Protein AF-A0A412TIZ4-F1 (afdb_monomer_lite)

pLDDT: mean 89.4, std 11.07, range [44.81, 98.25]

Organism: NCBI:txid28118

Foldseek 3Di:
DKKKKKKFADVQVVVCVVPVDHDDPVRCVVPNIDIDMDDDPDPVVVVVVVVVVVPDPPGPDMDMDIDDPPPPPPPDPDDADKDWDKDFDDPPVLVVCVVVVNPVSVVVRVVVVRMDTADWIWRQLVSVVVCCVVPVDDDRSHIGTDGD

Radius of gyration: 26.97 Å; chains: 1; bounding box: 59×33×72 Å

Structure (mmCIF, N/CA/C/O backbone):
data_AF-A0A412TIZ4-F1
#
_entry.id   AF-A0A412TIZ4-F1
#
loop_
_atom_site.group_PDB
_atom_site.id
_atom_site.type_symbol
_atom_site.label_atom_id
_atom_site.label_alt_id
_atom_site.label_comp_id
_atom_site.label_asym_id
_atom_site.label_entity_id
_atom_site.label_seq_id
_atom_site.pdbx_PDB_ins_code
_atom_site.Cartn_x
_atom_site.Cartn_y
_atom_site.Cartn_z
_atom_site.occupancy
_atom_site.B_iso_or_equiv
_atom_site.auth_seq_id
_atom_site.auth_comp_id
_atom_site.auth_asym_id
_atom_site.auth_atom_id
_atom_site.pdbx_PDB_model_num
ATOM 1 N N . MET A 1 1 ? 8.258 -12.343 -12.556 1.00 77.12 1 MET A N 1
ATOM 2 C CA . MET A 1 1 ? 8.936 -12.641 -13.832 1.00 77.12 1 MET A CA 1
ATOM 3 C C . MET A 1 1 ? 9.808 -11.443 -14.158 1.00 77.12 1 MET A C 1
ATOM 5 O O . MET A 1 1 ? 9.331 -10.324 -14.036 1.00 77.12 1 MET A O 1
ATOM 9 N N . ILE A 1 2 ? 11.078 -11.666 -14.474 1.00 83.62 2 ILE A N 1
ATOM 10 C CA . ILE A 1 2 ? 12.048 -10.628 -14.826 1.00 83.62 2 ILE A CA 1
ATOM 11 C C . ILE A 1 2 ? 12.192 -10.667 -16.342 1.00 83.62 2 ILE A C 1
ATOM 13 O O . IL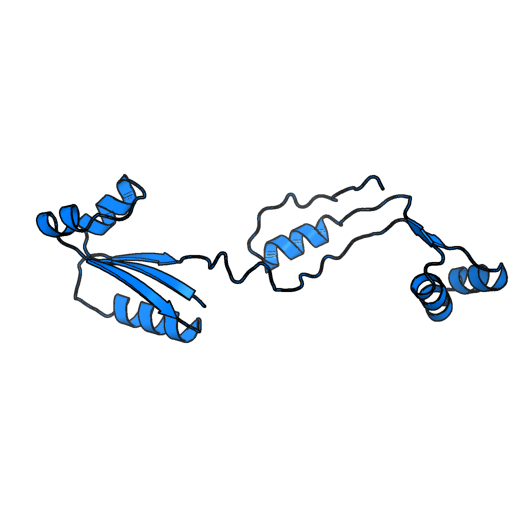E A 1 2 ? 12.679 -11.661 -16.873 1.00 83.62 2 ILE A O 1
ATOM 17 N N . LYS A 1 3 ? 11.772 -9.608 -17.032 1.00 90.12 3 LYS A N 1
ATOM 18 C CA . LYS A 1 3 ? 12.004 -9.461 -18.469 1.00 90.12 3 LYS A CA 1
ATOM 19 C C . LYS A 1 3 ? 13.166 -8.499 -18.679 1.00 90.12 3 LYS A C 1
ATOM 21 O O . LYS A 1 3 ? 13.243 -7.467 -18.016 1.00 90.12 3 LYS A O 1
ATOM 26 N N . ILE A 1 4 ? 14.077 -8.832 -19.581 1.00 92.38 4 ILE A N 1
ATOM 27 C CA . ILE A 1 4 ? 15.193 -7.964 -19.949 1.00 92.38 4 ILE A CA 1
ATOM 28 C C . ILE A 1 4 ? 15.324 -7.864 -21.463 1.00 92.38 4 ILE A C 1
ATOM 30 O O . ILE A 1 4 ? 14.982 -8.801 -22.185 1.00 92.38 4 ILE A O 1
ATOM 34 N N . THR A 1 5 ? 15.898 -6.759 -21.917 1.00 93.94 5 THR A N 1
ATOM 35 C CA . THR A 1 5 ? 16.501 -6.644 -23.244 1.00 93.94 5 THR A CA 1
ATOM 36 C C . THR A 1 5 ? 17.999 -6.473 -23.062 1.00 93.94 5 THR A C 1
ATOM 38 O O . THR A 1 5 ? 18.439 -5.602 -22.317 1.00 93.94 5 THR A O 1
ATOM 41 N N . THR A 1 6 ? 18.787 -7.326 -23.708 1.00 92.69 6 THR A N 1
ATOM 42 C CA . THR A 1 6 ? 20.243 -7.193 -23.767 1.00 92.69 6 THR A CA 1
ATOM 43 C C . THR A 1 6 ? 20.647 -6.681 -25.140 1.00 92.69 6 THR A C 1
ATOM 45 O O . THR A 1 6 ? 20.217 -7.224 -26.154 1.00 92.69 6 THR A O 1
ATOM 48 N N . ILE A 1 7 ? 21.482 -5.652 -25.159 1.00 95.00 7 ILE A N 1
ATOM 49 C CA . ILE A 1 7 ? 22.107 -5.088 -26.351 1.00 95.00 7 ILE A CA 1
ATOM 50 C C . ILE A 1 7 ? 23.574 -5.500 -26.313 1.00 95.00 7 ILE A C 1
ATOM 52 O O . ILE A 1 7 ? 24.240 -5.286 -25.305 1.00 95.00 7 ILE A O 1
ATOM 56 N N . PHE A 1 8 ? 24.073 -6.093 -27.388 1.00 93.38 8 PHE A N 1
ATOM 57 C CA . PHE A 1 8 ? 25.459 -6.519 -27.537 1.00 93.38 8 PHE A CA 1
ATOM 58 C C . PHE A 1 8 ? 26.134 -5.763 -28.680 1.00 93.38 8 PHE A C 1
ATOM 60 O O . PHE A 1 8 ? 25.567 -5.662 -29.769 1.00 93.38 8 PHE A O 1
ATOM 67 N N . GLY A 1 9 ? 27.372 -5.322 -28.450 1.00 92.50 9 GLY A N 1
ATOM 68 C CA . GLY A 1 9 ? 28.213 -4.621 -29.419 1.00 92.50 9 GLY A CA 1
ATOM 69 C C . GLY A 1 9 ? 28.340 -3.128 -29.118 1.00 92.50 9 GLY A C 1
ATOM 70 O O . GLY A 1 9 ? 27.342 -2.446 -28.919 1.00 92.50 9 GLY A O 1
ATOM 71 N N . GLU A 1 10 ? 29.576 -2.624 -29.131 1.00 92.44 10 GLU A N 1
ATOM 72 C CA . GLU A 1 10 ? 29.930 -1.234 -28.789 1.00 92.44 10 GLU A CA 1
ATOM 73 C C . GLU A 1 10 ? 29.118 -0.189 -29.565 1.00 92.44 10 GLU A C 1
ATOM 75 O O . GLU A 1 10 ? 28.546 0.721 -28.968 1.00 92.44 10 GLU A O 1
ATOM 80 N N . ASP A 1 11 ? 29.008 -0.335 -30.889 1.00 93.88 11 ASP A N 1
ATOM 81 C CA . ASP A 1 11 ? 28.261 0.625 -31.703 1.00 93.88 11 ASP A CA 1
ATOM 82 C C . ASP A 1 11 ? 26.754 0.584 -31.388 1.00 93.88 11 ASP A C 1
ATOM 84 O O . ASP A 1 11 ? 26.122 1.635 -31.306 1.00 93.88 11 ASP A O 1
ATOM 88 N N . ALA A 1 12 ? 26.184 -0.604 -31.157 1.00 93.25 12 ALA A N 1
ATOM 89 C CA . ALA A 1 12 ? 24.767 -0.769 -30.822 1.00 93.25 12 ALA A CA 1
ATOM 90 C C . ALA A 1 12 ? 24.429 -0.229 -29.423 1.00 93.25 12 ALA A C 1
ATOM 92 O O . ALA A 1 12 ? 23.363 0.354 -29.225 1.00 93.25 12 ALA A O 1
ATOM 93 N N . VAL A 1 13 ? 25.339 -0.398 -28.458 1.00 93.19 13 VAL A N 1
ATOM 94 C CA . VAL A 1 13 ? 25.214 0.196 -27.120 1.00 93.19 13 VAL A CA 1
ATOM 95 C C . VAL A 1 13 ? 25.246 1.719 -27.219 1.00 93.19 13 VAL A C 1
ATOM 97 O O . VAL A 1 13 ? 24.349 2.371 -26.691 1.00 93.19 13 VAL A O 1
ATOM 100 N N . ARG A 1 14 ? 26.205 2.289 -27.962 1.00 92.94 14 ARG A N 1
ATOM 101 C CA . ARG A 1 14 ? 26.292 3.743 -28.154 1.00 92.94 14 ARG A CA 1
ATOM 102 C C . ARG A 1 14 ? 25.042 4.316 -28.822 1.00 92.94 14 ARG A C 1
ATOM 104 O O . ARG A 1 14 ? 24.540 5.338 -28.373 1.00 92.94 14 ARG A O 1
ATOM 111 N N . GLU A 1 15 ? 24.520 3.658 -29.856 1.00 94.12 15 GLU A N 1
ATOM 112 C CA . GLU A 1 15 ? 23.289 4.087 -30.537 1.00 94.12 15 GLU A CA 1
ATOM 113 C C . GLU A 1 15 ? 22.097 4.154 -29.569 1.00 94.12 15 GLU A C 1
ATOM 115 O O . GLU A 1 15 ? 21.327 5.119 -29.595 1.00 94.12 15 GLU A O 1
ATOM 120 N N . TYR A 1 16 ? 21.972 3.160 -28.681 1.00 92.88 16 TYR A N 1
ATOM 121 C CA . TYR A 1 16 ? 20.957 3.165 -27.631 1.00 92.88 16 TYR A CA 1
ATOM 122 C C . TYR A 1 16 ? 21.177 4.297 -26.622 1.00 92.88 16 TYR A C 1
ATOM 124 O O . TYR A 1 16 ? 20.228 4.993 -26.276 1.00 92.88 16 TYR A O 1
ATOM 132 N N . GLU A 1 17 ? 22.407 4.520 -26.162 1.00 90.44 17 GLU A N 1
ATOM 133 C CA . GLU A 1 17 ? 22.715 5.581 -25.196 1.00 90.44 17 GLU A CA 1
ATOM 134 C C . GLU A 1 17 ? 22.499 6.993 -25.766 1.00 90.44 17 GLU A C 1
ATOM 136 O O . GLU A 1 17 ? 22.080 7.895 -25.040 1.00 90.44 17 GLU A O 1
ATOM 141 N N . GLU A 1 18 ? 22.756 7.193 -27.062 1.00 92.31 18 GLU A N 1
ATOM 142 C CA . GLU A 1 18 ? 22.598 8.489 -27.732 1.00 92.31 18 GLU A CA 1
ATOM 143 C C . GLU A 1 18 ? 21.130 8.831 -28.020 1.00 92.31 18 GLU A C 1
ATOM 145 O O . GLU A 1 18 ? 20.733 9.992 -27.880 1.00 92.31 18 GLU A O 1
ATOM 150 N N . ASN A 1 19 ? 20.318 7.841 -28.405 1.00 90.31 19 ASN A N 1
ATOM 151 C CA . ASN A 1 19 ? 18.938 8.068 -28.849 1.00 90.31 19 ASN A CA 1
ATOM 152 C C . ASN A 1 19 ? 17.881 7.644 -27.824 1.00 90.31 19 ASN A C 1
ATOM 154 O O . ASN A 1 19 ? 16.716 8.016 -27.956 1.00 90.31 19 ASN A O 1
ATOM 158 N N . ASN A 1 20 ? 18.273 6.880 -26.801 1.00 89.00 20 ASN A N 1
ATOM 159 C CA . ASN A 1 20 ? 17.383 6.246 -25.830 1.00 89.00 20 ASN A CA 1
ATOM 160 C C . ASN A 1 20 ? 16.279 5.395 -26.501 1.00 89.00 20 ASN A C 1
ATOM 162 O O . ASN A 1 20 ? 15.166 5.261 -25.987 1.00 89.00 20 ASN A O 1
ATOM 166 N N . GLU A 1 21 ? 16.599 4.825 -27.665 1.00 91.50 21 GLU A N 1
ATOM 167 C CA . GLU A 1 21 ? 15.752 3.952 -28.479 1.00 91.50 21 GLU A CA 1
ATOM 168 C C . GLU A 1 21 ? 16.561 2.719 -28.901 1.00 91.50 21 GLU A C 1
ATOM 170 O O . GLU A 1 21 ? 17.771 2.797 -29.112 1.00 91.50 21 GLU A O 1
ATOM 175 N N . LEU A 1 22 ? 15.908 1.555 -29.000 1.00 93.62 22 LEU A N 1
ATOM 176 C CA . LEU A 1 22 ? 16.589 0.327 -29.419 1.00 93.62 22 LEU A CA 1
ATOM 177 C C . LEU A 1 22 ? 17.053 0.438 -30.883 1.00 93.62 22 LEU A C 1
ATOM 179 O O . LEU A 1 22 ? 16.235 0.801 -31.736 1.00 93.62 22 LEU A O 1
ATOM 183 N N . PRO A 1 23 ? 18.304 0.051 -31.204 1.00 92.94 23 PRO A N 1
ATOM 184 C CA . PRO A 1 23 ? 18.767 -0.019 -32.583 1.00 92.94 23 PRO A CA 1
ATOM 185 C C . PRO A 1 23 ? 17.867 -0.933 -33.416 1.00 92.94 23 PRO A C 1
ATOM 187 O O . PRO A 1 23 ? 17.546 -2.055 -33.012 1.00 92.94 23 PRO A O 1
ATOM 190 N N . SER A 1 24 ? 17.450 -0.458 -34.588 1.00 92.94 24 SER A N 1
ATOM 191 C CA . SER A 1 24 ? 16.605 -1.240 -35.491 1.00 92.94 24 SER A CA 1
ATOM 192 C C . SER A 1 24 ? 17.393 -2.372 -36.156 1.00 92.94 24 SER A C 1
ATOM 194 O O . SER A 1 24 ? 18.612 -2.293 -36.304 1.00 92.94 24 SER A O 1
ATOM 196 N N . GLU A 1 25 ? 16.704 -3.414 -36.631 1.00 92.75 25 GLU A N 1
ATOM 197 C CA . GLU A 1 25 ? 17.356 -4.506 -37.374 1.00 92.75 25 GLU A CA 1
ATOM 198 C C . GLU A 1 25 ? 18.107 -4.008 -38.621 1.00 92.75 25 GLU A C 1
ATOM 200 O O . GLU A 1 25 ? 19.180 -4.519 -38.936 1.00 92.75 25 GLU A O 1
ATOM 205 N N . GLU A 1 26 ? 17.569 -2.997 -39.316 1.00 93.19 26 GLU A N 1
ATOM 206 C CA . GLU A 1 26 ? 18.219 -2.379 -40.480 1.00 93.19 26 GLU A CA 1
ATOM 207 C C . GLU A 1 26 ? 19.526 -1.687 -40.077 1.00 93.19 26 GLU A C 1
ATOM 209 O O . GLU A 1 26 ? 20.552 -1.878 -40.725 1.00 93.19 26 GLU A O 1
ATOM 214 N N . TRP A 1 27 ? 19.519 -0.957 -38.959 1.00 94.50 27 TRP A N 1
ATOM 215 C CA . TRP A 1 27 ? 20.719 -0.316 -38.432 1.00 94.50 27 TRP A CA 1
ATOM 216 C C . TRP A 1 27 ? 21.766 -1.351 -37.994 1.00 94.50 27 TRP A C 1
ATOM 218 O O . TRP A 1 27 ? 22.944 -1.219 -38.330 1.00 94.50 27 TRP A O 1
ATOM 228 N N . LEU A 1 28 ? 21.343 -2.410 -37.294 1.00 94.00 28 LEU A N 1
ATOM 229 C CA . LEU A 1 28 ? 22.225 -3.483 -36.815 1.00 94.00 28 LEU A CA 1
ATOM 230 C C . LEU A 1 28 ? 22.861 -4.271 -37.968 1.00 94.00 28 LEU A C 1
ATOM 232 O O . LEU A 1 28 ? 23.999 -4.722 -37.844 1.00 94.00 28 LEU A O 1
ATOM 236 N N . ALA A 1 29 ? 22.165 -4.426 -39.097 1.00 91.94 29 ALA A N 1
ATOM 237 C CA . ALA A 1 29 ? 22.706 -5.100 -40.277 1.00 91.94 29 ALA A CA 1
ATOM 238 C C . ALA A 1 29 ? 23.911 -4.357 -40.881 1.00 91.94 29 ALA A C 1
ATOM 240 O O . ALA A 1 29 ? 24.840 -5.003 -41.373 1.00 91.94 29 ALA A O 1
ATOM 241 N N . ASP A 1 30 ? 23.905 -3.024 -40.807 1.00 93.88 30 ASP A N 1
ATOM 242 C CA . ASP A 1 30 ? 24.947 -2.167 -41.375 1.00 93.88 30 ASP A CA 1
ATOM 243 C C . ASP A 1 30 ? 26.075 -1.837 -40.380 1.00 93.88 30 ASP A C 1
ATOM 245 O O . ASP A 1 30 ? 27.228 -1.689 -40.793 1.00 93.88 30 ASP A O 1
ATOM 249 N N . ASN A 1 31 ? 25.766 -1.745 -39.081 1.00 91.19 31 ASN A N 1
ATOM 250 C CA . ASN A 1 31 ? 26.698 -1.279 -38.042 1.00 91.19 31 ASN A CA 1
ATOM 251 C C . ASN A 1 31 ? 27.147 -2.385 -37.070 1.00 91.19 31 ASN A C 1
ATOM 253 O O . ASN A 1 31 ? 28.118 -2.213 -36.338 1.00 91.19 31 ASN A O 1
ATOM 257 N N . GLY A 1 32 ? 26.495 -3.549 -37.102 1.00 89.31 32 GLY A N 1
ATOM 258 C CA . GLY A 1 32 ? 26.784 -4.670 -36.215 1.00 89.31 32 GLY A CA 1
ATOM 259 C C . GLY A 1 32 ? 26.125 -4.554 -34.837 1.00 89.31 32 GLY A C 1
ATOM 260 O O . GLY A 1 32 ? 25.616 -3.512 -34.434 1.00 89.31 32 GLY A O 1
ATOM 261 N N . GLY A 1 33 ? 26.140 -5.675 -34.113 1.00 91.31 33 GLY A N 1
ATOM 262 C CA . GLY A 1 33 ? 25.514 -5.829 -32.800 1.00 91.31 33 GLY A CA 1
ATOM 263 C C . GLY A 1 33 ? 24.269 -6.717 -32.825 1.00 91.31 33 GLY A C 1
ATOM 264 O O . GLY A 1 33 ? 23.826 -7.175 -33.879 1.00 91.31 33 GLY A O 1
ATOM 265 N N . VAL A 1 34 ? 23.732 -7.008 -31.641 1.00 93.06 34 VAL A N 1
ATOM 266 C CA . VAL A 1 34 ? 22.543 -7.854 -31.451 1.00 93.06 34 VAL A CA 1
ATOM 267 C C . VAL A 1 34 ? 21.694 -7.291 -30.320 1.00 93.06 34 VAL A C 1
ATOM 269 O O . VAL A 1 34 ? 22.217 -6.977 -29.256 1.00 93.06 34 VAL A O 1
ATOM 272 N N . VAL A 1 35 ? 20.381 -7.228 -30.526 1.00 93.44 35 VAL A N 1
ATOM 273 C CA . VAL A 1 35 ? 19.399 -6.967 -29.469 1.00 93.44 35 VAL A CA 1
ATOM 274 C C . VAL A 1 35 ? 18.631 -8.263 -29.219 1.00 93.44 35 VAL A C 1
ATOM 276 O O . VAL A 1 35 ? 18.100 -8.851 -30.158 1.00 93.44 35 VAL A O 1
ATOM 279 N N . ASP A 1 36 ? 18.601 -8.726 -27.971 1.00 92.88 36 ASP A N 1
ATOM 280 C CA . ASP A 1 36 ? 17.930 -9.966 -27.570 1.00 92.88 36 ASP A CA 1
ATOM 281 C C . ASP A 1 36 ? 17.026 -9.739 -26.355 1.00 92.88 36 ASP A C 1
ATOM 283 O O . ASP A 1 36 ? 17.393 -9.037 -25.411 1.00 92.88 36 ASP A O 1
ATOM 287 N N . GLU A 1 37 ? 15.847 -10.356 -26.355 1.00 93.12 37 GLU A N 1
ATOM 288 C CA . GLU A 1 37 ? 14.913 -10.321 -25.229 1.00 93.12 37 GLU A CA 1
ATOM 289 C C . GLU A 1 37 ? 14.957 -11.645 -24.464 1.00 93.12 37 GLU A C 1
ATOM 291 O O . GLU A 1 37 ? 14.919 -12.729 -25.052 1.00 93.12 37 GLU A O 1
ATOM 296 N N . LYS A 1 38 ? 15.009 -11.570 -23.132 1.00 91.06 38 LYS A N 1
ATOM 297 C CA . LYS A 1 38 ? 14.993 -12.751 -22.262 1.00 91.06 38 LYS A CA 1
ATOM 298 C C . LYS A 1 38 ? 14.050 -12.576 -21.088 1.00 91.06 38 LYS A C 1
ATOM 300 O O . LYS A 1 38 ? 13.875 -11.477 -20.565 1.00 91.06 38 LYS A O 1
ATOM 305 N N . GLU A 1 39 ? 13.495 -13.695 -20.646 1.00 90.88 39 GLU A N 1
ATOM 306 C CA . GLU A 1 39 ? 12.620 -13.780 -19.483 1.00 90.88 39 GLU A CA 1
ATOM 307 C C . GLU A 1 39 ? 13.187 -14.787 -18.484 1.00 90.88 39 GLU A C 1
ATOM 309 O O . GLU A 1 39 ? 13.634 -15.872 -18.859 1.00 90.88 39 GLU A O 1
ATOM 314 N N . PHE A 1 40 ? 13.159 -14.416 -17.208 1.00 86.94 40 PHE A N 1
ATOM 315 C CA . PHE A 1 40 ? 13.593 -15.244 -16.089 1.00 86.94 40 PHE A CA 1
ATOM 316 C C . PHE A 1 40 ? 12.477 -15.331 -15.053 1.00 86.94 40 PHE A C 1
ATOM 318 O O . PHE A 1 40 ? 11.784 -14.346 -14.764 1.00 86.94 40 PHE A O 1
ATOM 325 N N . GLU A 1 41 ? 12.296 -16.503 -14.455 1.00 84.00 41 GLU A N 1
ATOM 326 C CA . GLU A 1 41 ? 11.305 -16.679 -13.397 1.00 84.00 41 GLU A CA 1
ATOM 327 C C . GLU A 1 41 ? 11.842 -16.157 -12.062 1.00 84.00 41 GLU A C 1
ATOM 329 O O . GLU A 1 41 ? 11.080 -15.598 -11.267 1.00 84.00 41 GLU A O 1
ATOM 334 N N . THR A 1 42 ? 13.155 -16.285 -11.835 1.00 84.88 42 THR A N 1
ATOM 335 C CA . THR A 1 42 ? 13.803 -15.952 -10.558 1.00 84.88 42 THR A CA 1
ATOM 336 C C . THR A 1 42 ? 15.007 -15.017 -10.698 1.00 84.88 42 THR A C 1
ATOM 338 O O . THR A 1 42 ? 15.713 -15.016 -11.706 1.00 84.88 42 THR A O 1
ATOM 341 N N . GLU A 1 43 ? 15.309 -14.273 -9.627 1.00 84.62 43 GLU A N 1
ATOM 342 C CA . GLU A 1 43 ? 16.545 -13.477 -9.506 1.00 84.62 43 GLU A CA 1
ATOM 343 C C . GLU A 1 43 ? 17.807 -14.339 -9.643 1.00 84.62 43 GLU A C 1
ATOM 345 O O . GLU A 1 43 ? 18.825 -13.888 -10.159 1.00 84.62 43 GLU A O 1
ATOM 350 N N . ALA A 1 44 ? 17.762 -15.598 -9.196 1.00 88.12 44 ALA A N 1
ATOM 351 C CA . ALA A 1 44 ? 18.899 -16.507 -9.299 1.00 88.12 44 ALA A CA 1
ATOM 352 C C . ALA A 1 44 ? 19.236 -16.84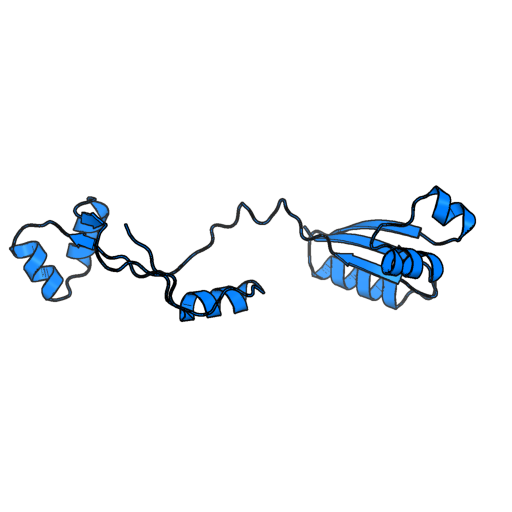0 -10.763 1.00 88.12 44 ALA A C 1
ATOM 354 O O . ALA A 1 44 ? 20.410 -16.859 -11.128 1.00 88.12 44 ALA A O 1
ATOM 355 N N . GLU A 1 45 ? 18.221 -17.064 -11.601 1.00 90.44 45 GLU A N 1
ATOM 356 C CA . GLU A 1 45 ? 18.402 -17.310 -13.037 1.00 90.44 45 GLU A CA 1
ATOM 357 C C . GLU A 1 45 ? 18.913 -16.068 -13.764 1.00 90.44 45 GLU A C 1
ATOM 359 O O . GLU A 1 45 ? 19.847 -16.165 -14.560 1.00 90.44 45 GLU A O 1
ATOM 364 N N . TYR A 1 46 ? 18.354 -14.900 -13.438 1.00 89.44 46 TYR A N 1
ATOM 365 C CA . TYR A 1 46 ? 18.837 -13.624 -13.956 1.00 89.44 46 TYR A CA 1
ATOM 366 C C . TYR A 1 46 ? 20.315 -13.405 -13.598 1.00 89.44 46 TYR A C 1
ATOM 368 O O . TYR A 1 46 ? 21.139 -13.188 -14.482 1.00 89.44 46 TYR A O 1
ATOM 376 N N . ASN A 1 47 ? 20.695 -13.561 -12.328 1.00 89.94 47 ASN A N 1
ATOM 377 C CA . ASN A 1 47 ? 22.082 -13.387 -11.890 1.00 89.94 47 ASN A CA 1
ATOM 378 C C . ASN A 1 47 ? 23.044 -14.391 -12.545 1.00 89.94 47 ASN A C 1
ATOM 380 O O . ASN A 1 47 ? 24.173 -14.031 -12.878 1.00 89.94 47 ASN A O 1
ATOM 384 N N . ALA A 1 48 ? 22.605 -15.634 -12.770 1.00 92.94 48 ALA A N 1
ATOM 385 C CA . ALA A 1 48 ? 23.395 -16.625 -13.497 1.00 92.94 48 ALA A CA 1
ATOM 386 C C . ALA A 1 48 ? 23.615 -16.219 -14.963 1.00 92.94 48 ALA A C 1
ATOM 388 O O . ALA A 1 48 ? 24.716 -16.393 -15.488 1.00 92.94 48 ALA A O 1
ATOM 389 N N . TYR A 1 49 ? 22.600 -15.637 -15.609 1.00 90.88 49 TYR A N 1
ATOM 390 C CA . TYR A 1 49 ? 22.739 -15.071 -16.947 1.00 90.88 49 TYR A CA 1
ATOM 391 C C . TYR A 1 49 ? 23.724 -13.897 -16.971 1.00 90.88 49 TYR A C 1
ATOM 393 O O . TYR A 1 49 ? 24.631 -13.900 -17.798 1.00 90.88 49 TYR A O 1
ATOM 401 N N . ILE A 1 50 ? 23.616 -12.947 -16.034 1.00 89.94 50 ILE A N 1
ATOM 402 C CA . ILE A 1 50 ? 24.545 -11.810 -15.921 1.00 89.94 50 ILE A CA 1
ATOM 403 C C . ILE A 1 50 ? 25.987 -12.278 -15.726 1.00 89.94 50 ILE A C 1
ATOM 405 O O . ILE A 1 50 ? 26.893 -11.761 -16.375 1.00 89.94 50 ILE A O 1
ATOM 409 N N . ALA A 1 51 ? 26.217 -13.268 -14.862 1.00 90.38 51 ALA A N 1
ATOM 410 C CA . ALA A 1 51 ? 27.544 -13.848 -14.678 1.00 90.38 51 ALA A CA 1
ATOM 411 C C . ALA A 1 51 ? 28.071 -14.464 -15.984 1.00 90.38 51 ALA A C 1
ATOM 413 O O . ALA A 1 51 ? 29.201 -14.200 -16.376 1.00 90.38 51 ALA A O 1
ATOM 414 N N . GLY A 1 52 ? 27.226 -15.211 -16.703 1.00 89.62 52 GLY A N 1
ATOM 415 C CA . GLY A 1 52 ? 27.591 -15.793 -17.994 1.00 89.62 52 GLY A CA 1
ATOM 416 C C . GLY A 1 52 ? 27.892 -14.756 -19.080 1.00 89.62 52 GLY A C 1
ATOM 417 O O . GLY A 1 52 ? 28.803 -14.968 -19.871 1.00 89.62 52 GLY A O 1
ATOM 418 N N . VAL A 1 53 ? 27.158 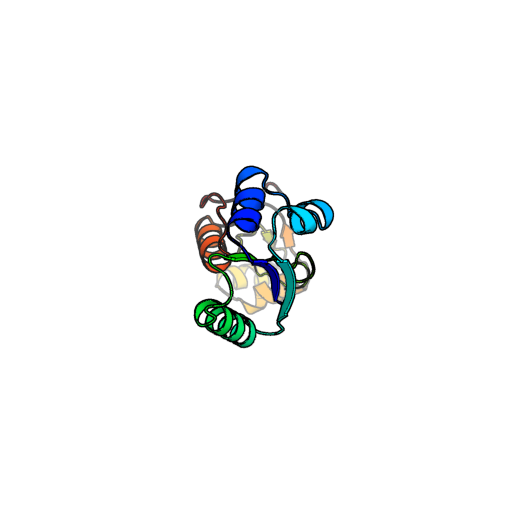-13.640 -19.113 1.00 88.75 53 VAL A N 1
ATOM 419 C CA . VAL A 1 53 ? 27.415 -12.527 -20.041 1.00 88.75 53 VAL A CA 1
ATOM 420 C C . VAL A 1 53 ? 28.729 -11.824 -19.708 1.00 88.75 53 VAL A C 1
ATOM 422 O O . VAL A 1 53 ? 29.512 -11.561 -20.612 1.00 88.75 53 VAL A O 1
ATOM 425 N N . ASN A 1 54 ? 29.001 -11.572 -18.425 1.00 86.06 54 ASN A N 1
ATOM 426 C CA . ASN A 1 54 ? 30.253 -10.953 -17.984 1.00 86.06 54 ASN A CA 1
ATOM 427 C C . ASN A 1 54 ? 31.487 -11.821 -18.259 1.00 86.06 54 ASN A C 1
ATOM 429 O O . ASN A 1 54 ? 32.548 -11.286 -18.563 1.00 86.06 54 ASN A O 1
ATOM 433 N N . ASP A 1 55 ? 31.347 -13.142 -18.150 1.00 86.56 55 ASP A N 1
ATOM 434 C CA . ASP A 1 55 ? 32.432 -14.092 -18.412 1.00 86.56 55 ASP A CA 1
ATOM 435 C C . ASP A 1 55 ? 32.629 -14.373 -19.917 1.00 86.56 55 ASP A C 1
ATOM 437 O O . ASP A 1 55 ? 33.599 -15.028 -20.306 1.00 86.56 55 ASP A O 1
ATOM 441 N N . ALA A 1 56 ? 31.708 -13.931 -20.780 1.00 82.19 56 ALA A N 1
ATOM 442 C CA . ALA A 1 56 ? 31.767 -14.191 -22.211 1.00 82.19 56 ALA A CA 1
ATOM 443 C C . ALA A 1 56 ? 32.598 -13.130 -22.952 1.00 82.19 56 ALA A C 1
ATOM 445 O O . ALA A 1 56 ? 32.149 -12.010 -23.165 1.00 82.19 56 ALA A O 1
ATOM 446 N N . ASP A 1 57 ? 33.749 -13.530 -23.499 1.00 71.44 57 ASP A N 1
ATOM 447 C CA . ASP A 1 57 ? 34.616 -12.684 -24.346 1.00 71.44 57 ASP A CA 1
ATOM 448 C C . ASP A 1 57 ? 34.053 -12.433 -25.773 1.00 71.44 57 ASP A C 1
ATOM 450 O O . ASP A 1 57 ? 34.801 -12.261 -26.737 1.00 71.44 57 ASP A O 1
ATOM 454 N N . GLY A 1 58 ? 32.731 -12.510 -25.958 1.00 72.75 58 GLY A N 1
ATOM 455 C CA . GLY A 1 58 ? 32.091 -12.526 -27.279 1.00 72.75 58 GLY A CA 1
ATOM 456 C C . GLY A 1 58 ? 31.899 -11.148 -27.917 1.00 72.75 58 GLY A C 1
ATOM 457 O O . GLY A 1 58 ? 31.988 -11.025 -29.137 1.00 72.75 58 GLY A O 1
ATOM 458 N N . TRP A 1 59 ? 31.651 -10.123 -27.104 1.00 81.38 59 TRP A N 1
ATOM 459 C CA . TRP A 1 59 ? 31.405 -8.750 -27.546 1.00 81.38 59 TRP A CA 1
ATOM 460 C C . TRP A 1 59 ? 32.222 -7.779 -26.700 1.00 81.38 59 TRP A C 1
ATOM 462 O O . TRP A 1 59 ? 32.451 -8.030 -25.521 1.00 81.38 59 TRP A O 1
ATOM 472 N N . SER A 1 60 ? 32.672 -6.679 -27.309 1.00 80.44 60 SER A N 1
ATOM 473 C CA . SER A 1 60 ? 33.462 -5.650 -26.621 1.00 80.44 60 SER A CA 1
ATOM 474 C C . SER A 1 60 ? 32.655 -4.857 -25.596 1.00 80.44 60 SER A C 1
ATOM 476 O O . SER A 1 60 ? 33.248 -4.336 -24.656 1.00 80.44 60 SER A O 1
ATOM 478 N N . ASP A 1 61 ? 31.334 -4.778 -25.774 1.00 89.19 61 ASP A N 1
ATOM 479 C CA . ASP A 1 61 ? 30.435 -4.058 -24.879 1.00 89.19 61 ASP A CA 1
ATOM 480 C C . ASP A 1 61 ? 29.020 -4.651 -24.891 1.00 89.19 61 ASP A C 1
ATOM 482 O O . ASP A 1 61 ? 28.620 -5.327 -25.853 1.00 89.19 61 ASP A O 1
ATOM 486 N N . TYR A 1 62 ? 28.264 -4.393 -23.824 1.00 91.31 62 TYR A N 1
ATOM 487 C CA . TYR A 1 62 ? 26.861 -4.767 -23.712 1.00 91.31 62 TYR A CA 1
ATOM 488 C C . TYR A 1 62 ? 26.085 -3.829 -22.772 1.00 91.31 62 TYR A C 1
ATOM 490 O O . TYR A 1 62 ? 26.622 -3.295 -21.806 1.00 91.31 62 TYR A O 1
ATOM 498 N N . HIS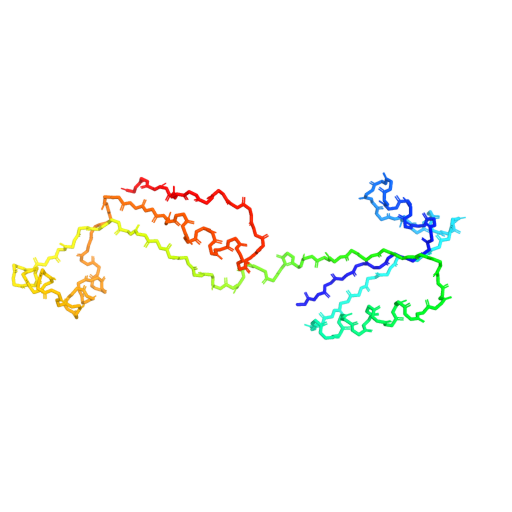 A 1 63 ? 24.781 -3.689 -23.010 1.00 91.00 63 HIS A N 1
ATOM 499 C CA . HIS A 1 63 ? 23.863 -2.942 -22.149 1.00 91.00 63 HIS A CA 1
ATOM 500 C C . HIS A 1 63 ? 22.647 -3.803 -21.807 1.00 91.00 63 HIS A C 1
ATOM 502 O O . HIS A 1 63 ? 22.115 -4.509 -22.665 1.00 91.00 63 HIS A O 1
ATOM 508 N N . ILE A 1 64 ? 22.193 -3.765 -20.552 1.00 90.94 64 ILE A N 1
ATOM 509 C CA . ILE A 1 64 ? 21.039 -4.550 -20.093 1.00 90.94 64 ILE A CA 1
ATOM 510 C C . ILE A 1 64 ? 19.955 -3.613 -19.598 1.00 90.94 64 ILE A C 1
ATOM 512 O O . ILE A 1 64 ? 20.108 -2.928 -18.592 1.00 90.94 64 ILE A O 1
ATOM 516 N N . ILE A 1 65 ? 18.825 -3.652 -20.293 1.00 90.44 65 ILE A N 1
ATOM 517 C CA . ILE A 1 65 ? 17.604 -2.959 -19.915 1.00 90.44 65 ILE A CA 1
ATOM 518 C C . ILE A 1 65 ? 16.748 -3.960 -19.160 1.00 90.44 65 ILE A C 1
ATOM 520 O O . ILE A 1 65 ? 16.261 -4.943 -19.726 1.00 90.44 65 ILE A O 1
ATOM 524 N N . ARG A 1 66 ? 16.563 -3.722 -17.866 1.00 86.75 66 ARG A N 1
ATOM 525 C CA . ARG A 1 66 ? 15.630 -4.501 -17.062 1.00 86.75 66 ARG A CA 1
ATOM 526 C C . ARG A 1 66 ? 14.236 -3.903 -17.208 1.00 86.75 66 ARG A C 1
ATOM 528 O O . ARG A 1 66 ? 13.977 -2.810 -16.714 1.00 86.75 66 ARG A O 1
ATOM 535 N N . HIS A 1 67 ? 13.329 -4.640 -17.838 1.00 81.38 67 HIS A N 1
ATOM 536 C CA . HIS A 1 67 ? 11.927 -4.253 -17.910 1.00 81.38 67 HIS A CA 1
ATOM 537 C C . HIS A 1 67 ? 11.274 -4.574 -16.574 1.00 81.38 67 HIS A C 1
ATOM 539 O O . HIS A 1 67 ? 11.133 -5.740 -16.189 1.00 81.38 67 HIS A O 1
ATOM 545 N N . ARG A 1 68 ? 10.879 -3.532 -15.842 1.00 61.38 68 ARG A N 1
ATOM 546 C CA . ARG A 1 68 ? 9.937 -3.700 -14.738 1.00 61.38 68 ARG A CA 1
ATOM 547 C C . ARG A 1 68 ? 8.644 -4.214 -15.365 1.00 61.38 68 ARG A C 1
ATOM 549 O O . ARG A 1 68 ? 8.083 -3.566 -16.241 1.00 61.38 68 ARG A O 1
ATOM 556 N N . SER A 1 69 ? 8.207 -5.408 -14.979 1.00 53.12 69 SER A N 1
ATOM 557 C CA . SER A 1 69 ? 6.937 -5.949 -15.449 1.00 53.12 69 SER A CA 1
ATOM 558 C C . SER A 1 69 ? 5.808 -5.034 -14.972 1.00 53.12 69 SER A C 1
ATOM 560 O O . SER A 1 69 ? 5.442 -5.093 -13.799 1.00 53.12 69 SER A O 1
ATOM 562 N N . GLU A 1 70 ? 5.243 -4.220 -15.862 1.00 50.66 70 GLU A N 1
ATOM 563 C CA . GLU A 1 70 ? 4.033 -3.433 -15.573 1.00 50.66 70 GLU A CA 1
ATOM 564 C C . GLU A 1 70 ? 2.822 -4.335 -15.251 1.00 50.66 70 GLU A C 1
ATOM 566 O O . GLU A 1 70 ? 1.841 -3.877 -14.675 1.00 50.66 70 GLU A O 1
ATOM 571 N N . GLU A 1 71 ? 2.900 -5.640 -15.540 1.00 45.66 71 GLU A N 1
ATOM 572 C CA . GLU A 1 71 ? 1.809 -6.601 -15.329 1.00 45.66 71 GLU A CA 1
ATOM 573 C C . GLU A 1 71 ? 1.892 -7.424 -14.025 1.00 45.66 71 GLU A C 1
ATOM 575 O O . GLU A 1 71 ? 1.039 -8.280 -13.798 1.00 45.66 71 GLU A O 1
ATOM 580 N N . ALA A 1 72 ? 2.875 -7.193 -13.143 1.00 44.81 72 ALA A N 1
ATOM 581 C CA . ALA A 1 72 ? 2.992 -7.951 -11.882 1.00 44.81 72 ALA A CA 1
ATOM 582 C C . ALA A 1 72 ? 2.780 -7.128 -10.601 1.00 44.81 72 ALA A C 1
ATOM 584 O O . ALA A 1 72 ? 2.770 -7.715 -9.519 1.00 44.81 72 ALA A O 1
ATOM 585 N N . ASP A 1 73 ? 2.590 -5.810 -10.705 1.00 47.09 73 ASP A N 1
ATOM 586 C CA . ASP A 1 73 ? 2.558 -4.917 -9.534 1.00 47.09 73 ASP A CA 1
ATOM 587 C C . ASP A 1 73 ? 1.165 -4.359 -9.205 1.00 47.09 73 ASP A C 1
ATOM 589 O O . ASP A 1 73 ? 0.996 -3.542 -8.311 1.00 47.09 73 ASP A O 1
ATOM 593 N N . THR A 1 74 ? 0.121 -4.813 -9.905 1.00 47.69 74 THR A N 1
ATOM 594 C CA . THR A 1 74 ? -1.268 -4.418 -9.607 1.00 47.69 74 THR A CA 1
ATOM 595 C C . THR A 1 74 ? -2.039 -5.469 -8.806 1.00 47.69 74 THR A C 1
ATOM 597 O O . THR A 1 74 ? -3.240 -5.309 -8.593 1.00 47.69 74 THR A O 1
ATOM 600 N N . SER A 1 75 ? -1.403 -6.578 -8.405 1.00 51.97 75 SER A N 1
ATOM 601 C CA . SER A 1 75 ? -2.080 -7.692 -7.719 1.00 51.97 75 SER A CA 1
ATOM 602 C C . SER A 1 75 ? -1.486 -8.083 -6.367 1.00 51.97 75 SER A C 1
ATOM 604 O O . SER A 1 75 ? -1.941 -9.070 -5.786 1.00 51.97 75 SER A O 1
ATOM 606 N N . ARG A 1 76 ? -0.470 -7.376 -5.863 1.00 58.91 76 ARG A N 1
ATOM 607 C CA . ARG A 1 76 ? -0.070 -7.516 -4.460 1.00 58.91 76 ARG A CA 1
ATOM 608 C C . ARG A 1 76 ? -0.951 -6.601 -3.623 1.00 58.91 76 ARG A C 1
ATOM 610 O O . ARG A 1 76 ? -1.084 -5.416 -3.906 1.00 58.91 76 ARG A O 1
ATOM 617 N N . GLU A 1 77 ? -1.634 -7.189 -2.646 1.00 72.44 77 GLU A N 1
ATOM 618 C CA . GLU A 1 77 ? -2.320 -6.414 -1.618 1.00 72.44 77 GLU A CA 1
ATOM 619 C C . GLU A 1 77 ? -1.250 -5.704 -0.787 1.00 72.44 77 GLU A C 1
ATOM 621 O O . GLU A 1 77 ? -0.556 -6.332 0.014 1.00 72.44 77 GLU A O 1
ATOM 626 N N . GLU A 1 78 ? -1.102 -4.405 -1.015 1.00 83.31 78 GLU A N 1
ATOM 627 C CA . GLU A 1 78 ? -0.216 -3.548 -0.237 1.00 83.31 78 GLU A CA 1
ATOM 628 C C . GLU A 1 78 ? -0.901 -3.121 1.064 1.00 83.31 78 GLU A C 1
ATOM 630 O O . GLU A 1 78 ? -2.116 -2.899 1.118 1.00 83.31 78 GLU A O 1
ATOM 635 N N . ASN A 1 79 ? -0.118 -3.004 2.135 1.00 86.38 79 ASN A N 1
ATOM 636 C CA . ASN A 1 79 ? -0.616 -2.564 3.432 1.00 86.38 79 ASN A CA 1
ATOM 637 C C . ASN A 1 79 ? -0.129 -1.147 3.709 1.00 86.38 79 ASN A C 1
ATOM 639 O O . ASN A 1 79 ? 1.069 -0.901 3.760 1.00 86.38 79 ASN A O 1
ATOM 643 N N . LEU A 1 80 ? -1.064 -0.236 3.969 1.00 90.44 80 LEU A N 1
ATOM 644 C CA . LEU A 1 80 ? -0.754 1.131 4.368 1.00 90.44 80 LEU A CA 1
ATOM 645 C C . LEU A 1 80 ? -1.261 1.384 5.785 1.00 90.44 80 LEU A C 1
ATOM 647 O O . LEU A 1 80 ? -2.448 1.214 6.079 1.00 90.44 80 LEU A O 1
ATOM 651 N N . TRP A 1 81 ? -0.364 1.813 6.669 1.00 94.31 81 TRP A N 1
ATOM 652 C CA . TRP A 1 81 ? -0.740 2.259 8.005 1.00 94.31 81 TRP A CA 1
ATOM 653 C C . TRP A 1 81 ? -1.199 3.723 7.976 1.00 94.31 81 TRP A C 1
ATOM 655 O O . TRP A 1 81 ? -0.531 4.587 7.422 1.00 94.31 81 TRP A O 1
ATOM 665 N N . LEU A 1 82 ? -2.343 4.032 8.589 1.00 96.12 82 LEU A N 1
ATOM 666 C CA . LEU A 1 82 ? -2.839 5.407 8.679 1.00 96.12 82 LEU A CA 1
ATOM 667 C C . LEU A 1 82 ? -3.630 5.645 9.964 1.00 96.12 82 LEU A C 1
ATOM 669 O O . LEU A 1 82 ? -4.160 4.719 10.587 1.00 96.12 82 LEU A O 1
ATOM 673 N N . ARG A 1 83 ? -3.720 6.910 10.370 1.00 96.19 83 ARG A N 1
ATOM 674 C CA . ARG A 1 83 ? -4.609 7.364 11.441 1.00 96.19 83 ARG A CA 1
ATOM 675 C C . ARG A 1 83 ? -5.954 7.730 10.834 1.00 96.19 83 ARG A C 1
ATOM 677 O O . ARG A 1 83 ? -6.008 8.543 9.921 1.00 96.19 83 ARG A O 1
ATOM 684 N N . LEU A 1 84 ? -7.031 7.138 11.349 1.00 95.75 84 LEU A N 1
ATOM 685 C CA . LEU A 1 84 ? -8.395 7.403 10.894 1.00 95.75 84 LEU A CA 1
ATOM 686 C C . LEU A 1 84 ? -9.208 8.071 12.003 1.00 95.75 84 LEU A C 1
ATOM 688 O O . LEU A 1 84 ? -9.426 7.482 13.066 1.00 95.75 84 LEU A O 1
ATOM 692 N N . GLY A 1 85 ? -9.701 9.275 11.726 1.00 95.25 85 GLY A N 1
ATOM 693 C CA . GLY A 1 85 ? -10.672 9.955 12.571 1.00 95.25 85 GLY A CA 1
ATOM 694 C C . GLY A 1 85 ? -12.035 9.272 12.478 1.00 95.25 85 GLY A C 1
ATOM 695 O O . GLY A 1 85 ? -12.625 9.176 11.398 1.00 95.25 85 GLY A O 1
ATOM 696 N N . VAL A 1 86 ? -12.556 8.791 13.612 1.00 95.81 86 VAL A N 1
ATOM 697 C CA . VAL A 1 86 ? -13.895 8.191 13.686 1.00 95.81 86 VAL A CA 1
ATOM 698 C C . VAL A 1 86 ? -14.641 8.579 14.957 1.00 95.81 86 VAL A C 1
ATOM 700 O O . VAL A 1 86 ? -14.069 8.698 16.039 1.00 95.81 86 VAL A O 1
ATOM 703 N N . SER A 1 87 ? -15.964 8.687 14.844 1.00 95.69 87 SER A N 1
ATOM 704 C CA . SER A 1 87 ? -16.885 8.773 15.982 1.00 95.69 87 SER A CA 1
ATOM 705 C C . SER A 1 87 ? -17.669 7.472 16.130 1.00 95.69 87 SER A C 1
ATOM 707 O O . SER A 1 87 ? -18.471 7.125 15.262 1.00 95.69 87 SER A O 1
ATOM 709 N N . VAL A 1 88 ? -17.466 6.750 17.233 1.00 96.31 88 VAL A N 1
ATOM 710 C CA . VAL A 1 88 ? -18.124 5.460 17.507 1.00 96.31 88 VAL A CA 1
ATOM 711 C C . VAL A 1 88 ? -19.445 5.667 18.259 1.00 96.31 88 VAL A C 1
ATOM 713 O O . VAL A 1 88 ? -19.546 6.506 19.152 1.00 96.31 88 VAL A O 1
ATOM 716 N N . ARG A 1 89 ? -20.477 4.894 17.904 1.00 97.31 89 ARG A N 1
ATOM 717 C CA . ARG A 1 89 ? -21.821 4.938 18.498 1.00 97.31 89 ARG A CA 1
ATOM 718 C C . ARG A 1 89 ? -22.101 3.653 19.280 1.00 97.31 89 ARG A C 1
ATOM 720 O O . ARG A 1 89 ? -22.098 2.561 18.722 1.00 97.31 89 ARG A O 1
ATOM 727 N N . GLY A 1 90 ? -22.416 3.788 20.563 1.00 96.56 90 GLY A N 1
ATOM 728 C CA . GLY A 1 90 ? -22.749 2.676 21.452 1.00 96.56 90 GLY A CA 1
ATOM 729 C C . GLY A 1 90 ? -23.613 3.134 22.621 1.00 96.56 90 GLY A C 1
ATOM 730 O O . GLY A 1 90 ? -23.878 4.325 22.793 1.00 96.56 90 GLY A O 1
ATOM 731 N N . SER A 1 91 ? -24.073 2.181 23.423 1.00 98.06 91 SER A N 1
ATOM 732 C CA . SER A 1 91 ? -24.666 2.466 24.727 1.00 98.06 91 SER A CA 1
ATOM 733 C C . SER A 1 91 ? -23.637 3.107 25.659 1.00 98.06 91 SER A C 1
ATOM 735 O O . SER A 1 91 ? -22.428 2.967 25.479 1.00 98.06 91 SER A O 1
ATOM 737 N N . ARG A 1 92 ? -24.117 3.797 26.696 1.00 98.06 92 ARG A N 1
ATOM 738 C CA . ARG A 1 92 ? -23.247 4.434 27.691 1.00 98.06 92 ARG A CA 1
ATOM 739 C C . ARG A 1 92 ? -22.251 3.448 28.313 1.00 98.06 92 ARG A C 1
ATOM 741 O O . ARG A 1 92 ? -21.080 3.783 28.429 1.00 98.06 92 ARG A O 1
ATOM 748 N N . GLU A 1 93 ? -22.711 2.249 28.660 1.00 98.06 93 GLU A N 1
ATOM 749 C CA . GLU A 1 93 ? -21.870 1.194 29.233 1.00 98.06 93 GLU A CA 1
ATOM 750 C C . GLU A 1 93 ? -20.771 0.751 28.256 1.00 98.06 93 GLU A C 1
ATOM 752 O O . GLU A 1 93 ? -19.612 0.639 28.645 1.00 98.06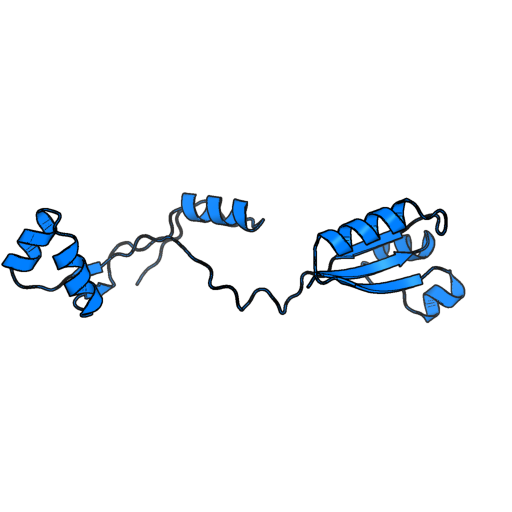 93 GLU A O 1
ATOM 757 N N . GLU A 1 94 ? -21.100 0.560 26.974 1.00 98.00 94 GLU A N 1
ATOM 758 C CA . GLU A 1 94 ? -20.109 0.209 25.948 1.00 98.00 94 GLU A CA 1
ATOM 759 C C . GLU A 1 94 ? -19.051 1.311 25.784 1.00 98.00 94 GLU A C 1
ATOM 761 O O . GLU A 1 94 ? -17.860 1.012 25.745 1.00 98.00 94 GLU A O 1
ATOM 766 N N . ILE A 1 95 ? -19.460 2.586 25.743 1.00 98.19 95 ILE A N 1
ATOM 767 C CA . ILE A 1 95 ? -18.521 3.713 25.632 1.00 98.19 95 ILE A CA 1
ATOM 768 C C . ILE A 1 95 ? -17.629 3.817 26.875 1.00 98.19 95 ILE A C 1
ATOM 770 O O . ILE A 1 95 ? -16.416 3.969 26.746 1.00 98.19 95 ILE A O 1
ATOM 774 N N . GLU A 1 96 ? -18.191 3.686 28.077 1.00 98.25 96 GLU A N 1
ATOM 775 C CA . GLU A 1 96 ? -17.415 3.697 29.323 1.00 98.25 96 GLU A CA 1
ATOM 776 C C . GLU A 1 96 ? -16.408 2.534 29.374 1.00 98.25 96 GLU A C 1
ATOM 778 O O . GLU A 1 96 ? -15.277 2.726 29.820 1.00 98.25 96 GLU A O 1
ATOM 783 N N . ARG A 1 97 ? -16.753 1.348 28.857 1.00 98.00 97 ARG A N 1
ATOM 784 C CA . ARG A 1 97 ? -15.808 0.224 28.729 1.00 98.00 97 ARG A CA 1
ATOM 785 C C . ARG A 1 97 ? -14.652 0.547 27.784 1.00 98.00 97 ARG A C 1
ATOM 787 O O . ARG A 1 97 ? -13.501 0.305 28.140 1.00 98.00 97 ARG A O 1
ATOM 794 N N . ILE A 1 98 ? -14.932 1.144 26.625 1.00 97.69 98 ILE A N 1
ATOM 795 C CA . ILE A 1 98 ? -13.893 1.557 25.664 1.00 97.69 98 ILE A CA 1
ATOM 796 C C . ILE A 1 98 ? -12.954 2.594 26.288 1.00 97.69 98 ILE A C 1
ATOM 798 O O . ILE A 1 98 ? -11.740 2.472 26.152 1.00 97.69 98 ILE A O 1
ATOM 802 N N . LEU A 1 99 ? -13.491 3.568 27.031 1.00 97.31 99 LEU A N 1
ATOM 803 C CA . LEU A 1 99 ? -12.688 4.569 27.746 1.00 97.31 99 LEU A CA 1
ATOM 804 C C . LEU A 1 99 ? -11.784 3.957 28.831 1.00 97.31 99 LEU A C 1
ATOM 806 O O . LEU A 1 99 ? -10.767 4.549 29.178 1.00 97.31 99 LEU A O 1
ATOM 810 N N . ASN A 1 100 ? -12.116 2.764 29.334 1.00 97.62 100 ASN A N 1
ATOM 811 C CA . ASN A 1 100 ? -11.266 1.979 30.235 1.00 97.62 100 ASN A CA 1
ATOM 812 C C . ASN A 1 100 ? -10.301 1.025 29.497 1.00 97.62 100 ASN A C 1
ATOM 814 O O . ASN A 1 100 ? -9.625 0.224 30.140 1.00 97.62 100 ASN A O 1
ATOM 818 N N . GLY A 1 101 ? -10.222 1.097 28.165 1.00 96.62 101 GLY A N 1
ATOM 819 C CA . GLY A 1 101 ? -9.307 0.296 27.348 1.00 96.62 101 GLY A CA 1
ATOM 820 C C . GLY A 1 101 ? -9.862 -1.052 26.878 1.00 96.62 101 GLY A C 1
ATOM 821 O O . GLY A 1 101 ? -9.091 -1.893 26.419 1.00 96.62 101 GLY A O 1
ATOM 822 N N . ASP A 1 102 ? -11.175 -1.289 26.968 1.00 97.69 102 ASP A N 1
ATOM 823 C CA . ASP A 1 102 ? -11.795 -2.535 26.500 1.00 97.69 102 ASP A CA 1
ATOM 824 C C . ASP A 1 102 ? -11.775 -2.642 24.963 1.00 97.69 102 ASP A C 1
ATOM 826 O O . ASP A 1 102 ? -12.648 -2.137 24.248 1.00 97.69 102 ASP A O 1
ATOM 830 N N . THR A 1 103 ? -10.754 -3.332 24.453 1.00 97.31 103 THR A N 1
ATOM 831 C CA . THR A 1 103 ? -10.536 -3.532 23.015 1.00 97.31 103 THR A CA 1
ATOM 832 C C . THR A 1 103 ? -11.604 -4.420 22.373 1.00 97.31 103 THR A C 1
ATOM 834 O O . THR A 1 103 ? -11.944 -4.224 21.207 1.00 97.31 103 THR A O 1
ATOM 837 N N . GLU A 1 104 ? -12.157 -5.388 23.109 1.00 97.88 104 GLU A N 1
ATOM 838 C CA . GLU A 1 104 ? -13.156 -6.318 22.572 1.00 97.88 104 GLU A CA 1
ATOM 839 C C . GLU A 1 104 ? -14.467 -5.586 22.265 1.00 97.88 104 GLU A C 1
ATOM 841 O O . GLU A 1 104 ? -15.084 -5.804 21.221 1.00 97.88 104 GLU A O 1
ATOM 846 N N . THR A 1 105 ? -14.867 -4.674 23.151 1.00 97.69 105 THR A N 1
ATOM 847 C CA . THR A 1 105 ? -16.046 -3.824 22.958 1.00 97.69 105 THR A CA 1
ATOM 848 C C . THR A 1 105 ? -15.850 -2.873 21.781 1.00 97.69 105 THR A C 1
ATOM 850 O O . THR A 1 105 ? -16.736 -2.780 20.930 1.00 97.69 105 THR A O 1
ATOM 853 N N . LEU A 1 106 ? -14.682 -2.225 21.674 1.00 97.38 106 LEU A N 1
ATOM 854 C CA . LEU A 1 106 ? -14.365 -1.362 20.532 1.00 97.38 106 LEU A CA 1
ATOM 855 C C . LEU A 1 106 ? -14.446 -2.134 19.209 1.00 97.38 106 LEU A C 1
ATOM 857 O O . LEU A 1 106 ? -15.159 -1.713 18.300 1.00 97.38 106 LEU A O 1
ATOM 861 N N . ARG A 1 107 ? -13.784 -3.295 19.124 1.00 97.69 107 ARG A N 1
ATOM 862 C CA . ARG A 1 107 ? -13.795 -4.148 17.929 1.00 97.69 107 ARG A CA 1
ATOM 863 C C . ARG A 1 107 ? -15.215 -4.537 17.522 1.00 97.69 107 ARG A C 1
ATOM 865 O O . ARG A 1 107 ? -15.574 -4.372 16.364 1.00 97.69 107 ARG A O 1
ATOM 872 N N . LYS A 1 108 ? -16.051 -4.968 18.474 1.00 97.56 108 LYS A N 1
ATOM 873 C CA . LYS A 1 108 ? -17.455 -5.326 18.205 1.00 97.56 108 LYS A CA 1
ATOM 874 C C . LYS A 1 108 ? -18.258 -4.173 17.603 1.00 97.56 108 LYS A C 1
ATOM 876 O O . LYS A 1 108 ? -19.079 -4.408 16.720 1.00 97.56 108 LYS A O 1
ATOM 881 N N . LEU A 1 109 ? -18.056 -2.939 18.073 1.00 96.94 109 LEU A N 1
ATOM 882 C CA . LEU A 1 109 ? -18.755 -1.775 17.518 1.00 96.94 109 LEU A CA 1
ATOM 883 C C . LEU A 1 109 ? -18.263 -1.425 16.107 1.00 96.94 109 LEU A C 1
ATOM 885 O O . LEU A 1 109 ? -19.087 -1.065 15.264 1.00 96.94 109 LEU A O 1
ATOM 889 N N . LEU A 1 110 ? -16.960 -1.559 15.840 1.00 96.44 110 LEU A N 1
ATOM 890 C CA . LEU A 1 110 ? -16.384 -1.340 14.510 1.00 96.44 110 LEU A CA 1
ATOM 891 C C . LEU A 1 110 ? -16.854 -2.401 13.505 1.00 96.44 110 LEU A C 1
ATOM 893 O O . LEU A 1 110 ? -17.357 -2.035 12.446 1.00 96.44 110 LEU A O 1
ATOM 897 N N . ASP A 1 111 ? -16.810 -3.685 13.874 1.00 96.50 111 ASP A N 1
ATOM 898 C CA . ASP A 1 111 ? -17.291 -4.806 13.047 1.00 96.50 111 ASP A CA 1
ATOM 899 C C . ASP A 1 111 ? -18.794 -4.676 12.727 1.00 96.50 111 ASP A C 1
ATOM 901 O O . ASP A 1 111 ? -19.260 -5.069 11.659 1.00 96.50 111 ASP A O 1
ATOM 905 N N . ALA A 1 112 ? -19.570 -4.080 13.640 1.00 96.50 112 ALA A N 1
ATOM 906 C CA . ALA A 1 112 ? -20.989 -3.789 13.444 1.00 96.50 112 ALA A CA 1
ATOM 907 C C . ALA A 1 112 ? -21.261 -2.502 12.634 1.00 96.50 112 ALA A C 1
ATOM 909 O O . ALA A 1 112 ? -22.421 -2.102 12.507 1.00 96.50 112 ALA A O 1
ATOM 910 N N . GLY A 1 113 ? -20.224 -1.814 12.140 1.00 96.44 113 GLY A N 1
ATOM 911 C CA . GLY A 1 113 ? -20.350 -0.571 11.375 1.00 96.44 113 GLY A CA 1
ATOM 912 C C . GLY A 1 113 ? -20.879 0.612 12.191 1.00 96.44 113 GLY A C 1
ATOM 913 O O . GLY A 1 113 ? -21.425 1.566 11.635 1.00 96.44 113 GLY A O 1
ATOM 914 N N . ARG A 1 114 ? -20.771 0.573 13.526 1.00 95.56 114 ARG A N 1
ATOM 915 C CA . ARG A 1 114 ? -21.321 1.607 14.417 1.00 95.56 114 ARG A CA 1
ATOM 916 C C . ARG A 1 114 ? -20.371 2.786 14.590 1.00 95.56 114 ARG A C 1
ATOM 918 O O . ARG A 1 114 ? -20.079 3.206 15.706 1.00 95.56 114 ARG A O 1
ATOM 925 N N . TYR A 1 115 ? -19.921 3.359 13.486 1.00 96.19 115 TYR A N 1
ATOM 926 C CA . TYR A 1 115 ? -19.083 4.549 13.486 1.00 96.19 115 TYR A CA 1
ATOM 927 C C . TYR A 1 115 ? -19.513 5.529 12.391 1.00 96.19 115 TYR A C 1
ATOM 929 O O . TYR A 1 115 ? -20.418 5.257 11.599 1.00 96.19 115 TYR A O 1
ATOM 937 N N . GLY A 1 116 ? -18.957 6.731 12.430 1.00 93.75 116 GLY A N 1
ATOM 938 C CA . GLY A 1 116 ? -18.946 7.676 11.321 1.00 93.75 116 GLY A CA 1
ATOM 939 C C . GLY A 1 116 ? -17.507 8.120 11.111 1.00 93.75 116 GLY A C 1
ATOM 940 O O . GLY A 1 116 ? -16.826 8.402 12.098 1.00 93.75 116 GLY A O 1
ATOM 941 N N . ILE A 1 117 ? -17.052 8.123 9.861 1.00 94.06 117 ILE A N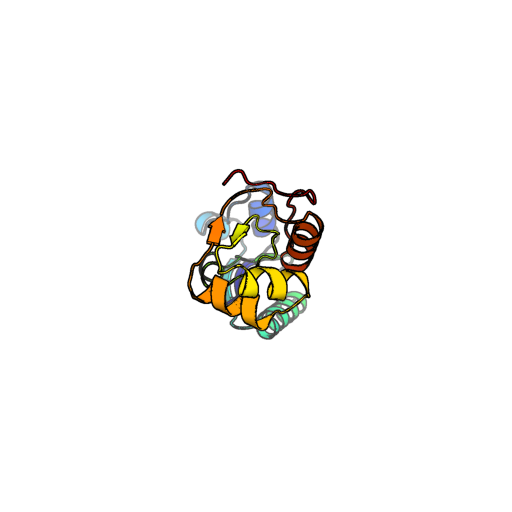 1
ATOM 942 C CA . ILE A 1 117 ? -15.742 8.672 9.500 1.00 94.06 117 ILE A CA 1
ATOM 943 C C . ILE A 1 117 ? -15.838 10.194 9.603 1.00 94.06 117 ILE A C 1
ATOM 945 O O . ILE A 1 117 ? -16.837 10.779 9.184 1.00 94.06 117 ILE A O 1
ATOM 949 N N . GLY A 1 118 ? -14.842 10.800 10.237 1.00 87.12 118 GLY A N 1
ATOM 950 C CA . GLY A 1 118 ? -14.748 12.239 10.430 1.00 87.12 118 GLY A CA 1
ATOM 951 C C . GLY A 1 118 ? -13.728 12.591 11.509 1.00 87.12 118 GLY A C 1
ATOM 952 O O . GLY A 1 118 ? -13.475 11.807 12.423 1.00 87.12 118 GLY A O 1
ATOM 953 N N . GLY A 1 119 ? -13.165 13.792 11.424 1.00 87.88 119 GLY A N 1
ATOM 954 C CA . GLY A 1 119 ? -12.010 14.197 12.229 1.00 87.88 119 GLY A CA 1
ATOM 955 C C . GLY A 1 119 ? -10.691 13.996 11.479 1.00 87.88 119 GLY A C 1
ATOM 956 O O . GLY A 1 119 ? -10.690 13.680 10.292 1.00 87.88 119 GLY A O 1
ATOM 957 N N . GLU A 1 120 ? -9.573 14.207 12.171 1.00 92.50 120 GLU A N 1
ATOM 958 C CA . GLU A 1 120 ? -8.231 14.173 11.577 1.00 92.50 120 GLU A CA 1
ATOM 959 C C . GLU A 1 120 ? -7.897 12.770 11.057 1.00 92.50 120 GLU A C 1
ATOM 961 O O . GLU A 1 120 ? -7.888 11.793 11.809 1.00 92.50 120 GLU A O 1
ATOM 966 N N . THR A 1 121 ? -7.653 12.677 9.752 1.00 96.00 121 THR A N 1
ATOM 967 C CA . THR A 1 121 ? -7.255 11.448 9.064 1.00 96.00 121 THR A CA 1
ATOM 968 C C . THR A 1 121 ? -5.995 11.744 8.277 1.00 96.00 121 THR A C 1
ATOM 970 O O . THR A 1 121 ? -5.984 12.691 7.496 1.00 96.00 121 THR A O 1
ATOM 973 N N . TYR A 1 122 ? -4.942 10.962 8.492 1.00 96.31 122 TYR A N 1
ATOM 974 C CA . TYR A 1 122 ? -3.666 11.174 7.818 1.00 96.31 122 TYR A CA 1
ATOM 975 C C . TYR A 1 122 ? -2.804 9.909 7.794 1.00 96.31 122 TYR A C 1
ATOM 977 O O . TYR A 1 122 ? -2.915 9.046 8.673 1.00 96.31 122 TYR A O 1
ATOM 985 N N . VAL A 1 123 ? -1.938 9.799 6.789 1.00 97.12 123 VAL A N 1
ATOM 986 C CA . VAL A 1 123 ? -0.828 8.835 6.779 1.00 97.12 123 VAL A CA 1
ATOM 987 C C . VAL A 1 123 ? 0.361 9.514 7.458 1.00 97.12 123 VAL A C 1
ATOM 989 O O . VAL A 1 123 ? 0.740 10.596 7.017 1.00 97.12 123 VAL A O 1
ATOM 992 N N . PRO A 1 124 ? 0.940 8.940 8.526 1.00 97.44 124 PRO A N 1
ATOM 993 C CA . PRO A 1 124 ? 2.126 9.517 9.153 1.00 97.44 124 PRO A CA 1
ATOM 994 C C . PRO A 1 124 ? 3.319 9.551 8.190 1.00 97.44 124 PRO A C 1
ATOM 996 O O . PRO A 1 124 ? 3.551 8.557 7.502 1.00 97.44 124 PRO A O 1
ATOM 999 N N . GLY A 1 125 ? 4.135 10.606 8.222 1.00 95.88 125 GLY A N 1
ATOM 1000 C CA . GLY A 1 125 ? 5.347 10.719 7.399 1.00 95.88 125 GLY A CA 1
ATOM 1001 C C . GLY A 1 125 ? 6.313 9.546 7.594 1.00 95.88 125 GLY A C 1
ATOM 1002 O O . GLY A 1 125 ? 6.856 9.025 6.631 1.00 95.88 125 GLY A O 1
ATOM 1003 N N . SER A 1 126 ? 6.403 8.997 8.812 1.00 95.62 126 SER A N 1
ATOM 1004 C CA . SER A 1 126 ? 7.191 7.782 9.082 1.00 95.62 126 SER A CA 1
ATOM 1005 C C . SER A 1 126 ? 6.658 6.516 8.402 1.00 95.62 126 SER A C 1
ATOM 1007 O O . SER A 1 126 ? 7.394 5.553 8.217 1.00 95.62 126 SER A O 1
ATOM 1009 N N . THR A 1 127 ? 5.368 6.477 8.052 1.00 95.81 127 THR A N 1
ATOM 1010 C CA . THR A 1 127 ? 4.820 5.396 7.220 1.00 95.81 127 THR A CA 1
ATOM 1011 C C . THR A 1 127 ? 5.208 5.591 5.758 1.00 95.81 127 THR A C 1
ATOM 1013 O O . THR A 1 127 ? 5.468 4.606 5.078 1.00 95.81 127 THR A O 1
ATOM 1016 N N . VAL A 1 128 ? 5.278 6.841 5.289 1.00 94.00 128 VAL A N 1
ATOM 1017 C CA . VAL A 1 128 ? 5.745 7.172 3.935 1.00 94.00 128 VAL A CA 1
ATOM 1018 C C . VAL A 1 128 ? 7.234 6.855 3.783 1.00 94.00 128 VAL A C 1
ATOM 1020 O O . VAL A 1 128 ? 7.603 6.190 2.825 1.00 94.00 128 VAL A O 1
ATOM 1023 N N . GLU A 1 129 ? 8.062 7.236 4.758 1.00 93.31 129 GLU A N 1
ATOM 1024 C CA . GLU A 1 129 ? 9.492 6.893 4.826 1.00 93.31 129 GLU A CA 1
ATOM 1025 C C . GLU A 1 129 ? 9.706 5.372 4.754 1.00 93.31 129 GLU A C 1
ATOM 1027 O O . GLU A 1 129 ? 10.456 4.890 3.910 1.00 93.31 129 GLU A O 1
ATOM 1032 N N . GLY A 1 130 ? 8.981 4.596 5.570 1.00 91.31 130 GLY A N 1
ATOM 1033 C CA . GLY A 1 130 ? 9.071 3.132 5.532 1.00 91.31 130 GLY A CA 1
ATOM 1034 C C . GLY A 1 130 ? 8.630 2.541 4.190 1.00 91.31 130 GLY A C 1
ATOM 1035 O O . GLY A 1 130 ? 9.264 1.624 3.680 1.00 91.31 130 GLY A O 1
ATOM 1036 N N . TYR A 1 131 ? 7.581 3.102 3.583 1.00 92.50 131 TYR A N 1
ATOM 1037 C CA . TYR A 1 131 ? 7.152 2.695 2.247 1.00 92.50 131 TYR A CA 1
ATOM 1038 C C . TYR A 1 131 ? 8.222 3.008 1.189 1.00 92.50 131 TYR A C 1
ATOM 1040 O O . TYR A 1 131 ? 8.504 2.168 0.340 1.00 92.50 131 TYR A O 1
ATOM 1048 N N . ASN A 1 132 ? 8.859 4.180 1.263 1.00 89.69 132 ASN A N 1
ATOM 1049 C CA . ASN A 1 132 ? 9.960 4.554 0.376 1.00 89.69 132 ASN A CA 1
ATOM 1050 C C . ASN A 1 132 ? 11.144 3.587 0.488 1.00 89.69 132 ASN A C 1
ATOM 1052 O O . ASN A 1 132 ? 11.666 3.160 -0.541 1.00 89.69 132 ASN A O 1
ATOM 1056 N N . GLU A 1 133 ? 11.537 3.209 1.708 1.00 88.25 133 GLU A N 1
ATOM 1057 C CA . GLU A 1 133 ? 12.629 2.256 1.945 1.00 88.25 133 GLU A CA 1
ATOM 1058 C C . GLU A 1 133 ? 12.305 0.860 1.387 1.00 88.25 133 GLU A C 1
ATOM 1060 O O . GLU A 1 133 ? 13.144 0.248 0.723 1.00 88.25 133 GLU A O 1
ATOM 1065 N N . ASP A 1 134 ? 11.083 0.371 1.612 1.00 87.12 134 ASP A N 1
ATOM 1066 C CA . ASP A 1 134 ? 10.665 -0.972 1.199 1.00 87.12 134 ASP A CA 1
ATOM 1067 C C . ASP A 1 134 ? 10.450 -1.093 -0.323 1.00 87.12 134 ASP A C 1
ATOM 1069 O O . ASP A 1 134 ? 10.641 -2.173 -0.896 1.00 87.12 134 ASP A O 1
ATOM 1073 N N . HIS A 1 135 ? 10.054 0.001 -0.984 1.00 82.12 135 HIS A N 1
ATOM 1074 C CA . HIS A 1 135 ? 9.623 0.002 -2.387 1.00 82.12 135 HIS A CA 1
ATOM 1075 C C . HIS A 1 135 ? 10.515 0.816 -3.337 1.00 82.12 135 HIS A C 1
ATOM 1077 O O . HIS A 1 135 ? 10.213 0.868 -4.531 1.00 82.12 135 HIS A O 1
ATOM 1083 N N . ASP A 1 136 ? 11.611 1.405 -2.845 1.00 85.12 136 ASP A N 1
ATOM 1084 C CA . ASP A 1 136 ? 12.518 2.266 -3.622 1.00 85.12 136 ASP A CA 1
ATOM 1085 C C . ASP A 1 136 ? 11.749 3.420 -4.303 1.00 85.12 136 ASP A C 1
ATOM 1087 O O . ASP A 1 136 ? 11.813 3.628 -5.519 1.00 85.12 136 ASP A O 1
ATOM 1091 N N . THR A 1 137 ? 10.934 4.128 -3.508 1.00 88.56 137 THR A N 1
ATOM 1092 C CA . THR A 1 137 ? 10.149 5.299 -3.940 1.00 88.56 137 THR A CA 1
ATOM 1093 C C . THR A 1 137 ? 10.632 6.591 -3.283 1.00 88.56 137 THR A C 1
ATOM 1095 O O . THR A 1 137 ? 11.337 6.569 -2.283 1.00 88.56 137 THR A O 1
ATOM 1098 N N . GLU A 1 138 ? 10.240 7.737 -3.847 1.00 92.25 138 GLU A N 1
ATOM 1099 C CA . GLU A 1 138 ? 10.693 9.069 -3.411 1.00 92.25 138 GLU A CA 1
ATOM 1100 C C . GLU A 1 138 ? 9.511 9.989 -3.040 1.00 92.25 138 GLU A C 1
ATOM 1102 O O . GLU A 1 138 ? 9.456 11.153 -3.442 1.00 92.25 138 GLU A O 1
ATOM 1107 N N . PHE A 1 139 ? 8.508 9.473 -2.320 1.00 93.31 139 PHE A N 1
ATOM 1108 C CA . PHE A 1 139 ? 7.412 10.313 -1.818 1.00 93.31 139 PHE A CA 1
ATOM 1109 C C . PHE A 1 139 ? 7.910 11.275 -0.730 1.00 93.31 139 PHE A C 1
ATOM 1111 O O . PHE A 1 139 ? 8.836 10.950 0.011 1.00 93.31 139 PHE A O 1
ATOM 1118 N N . GLU A 1 140 ? 7.273 12.442 -0.600 1.00 94.44 140 GLU A N 1
ATOM 1119 C CA . GLU A 1 140 ? 7.582 13.387 0.480 1.00 94.44 140 GLU A CA 1
ATOM 1120 C C . GLU A 1 140 ? 7.299 12.744 1.848 1.00 94.44 140 GLU A C 1
ATOM 1122 O O . GLU A 1 140 ? 6.170 12.346 2.131 1.00 94.44 140 GLU A O 1
ATOM 1127 N N . GLU A 1 141 ? 8.320 12.660 2.704 1.00 93.94 141 GLU A N 1
ATOM 1128 C CA . GLU A 1 141 ? 8.272 12.048 4.045 1.00 93.94 141 GLU A CA 1
ATOM 1129 C C . GLU A 1 141 ? 7.569 12.947 5.086 1.00 93.94 141 GLU A C 1
ATOM 1131 O O . GLU A 1 141 ? 8.006 13.100 6.228 1.00 93.94 141 GLU A O 1
ATOM 1136 N N . GLU A 1 142 ? 6.464 13.573 4.686 1.00 95.50 142 GLU A N 1
ATOM 1137 C CA . GLU A 1 142 ? 5.600 14.397 5.530 1.00 95.50 142 GLU A CA 1
ATOM 1138 C C . GLU A 1 142 ? 4.246 13.705 5.765 1.00 95.50 142 GLU A C 1
ATOM 1140 O O . GLU A 1 142 ? 3.879 12.741 5.089 1.00 95.50 142 GLU A O 1
ATOM 1145 N N . ASP A 1 143 ? 3.495 14.174 6.764 1.00 95.94 143 ASP A N 1
ATOM 1146 C CA . ASP A 1 143 ? 2.155 13.650 7.033 1.00 95.94 143 ASP A CA 1
ATOM 1147 C C . ASP A 1 143 ? 1.222 13.943 5.841 1.00 95.94 143 ASP A C 1
ATOM 1149 O O . ASP A 1 143 ? 1.046 15.090 5.431 1.00 95.94 143 ASP A O 1
ATOM 1153 N N . VAL A 1 144 ? 0.566 12.907 5.310 1.00 95.88 144 VAL A N 1
ATOM 1154 C CA . VAL A 1 144 ? -0.403 13.051 4.213 1.00 95.88 144 VAL A CA 1
ATOM 1155 C C . VAL A 1 144 ? -1.799 13.208 4.799 1.00 95.88 144 VAL A C 1
ATOM 1157 O O . VAL A 1 144 ? -2.408 12.226 5.226 1.00 95.88 144 VAL A O 1
ATOM 1160 N N . GLU A 1 145 ? -2.309 14.437 4.834 1.00 94.81 145 GLU A N 1
ATOM 1161 C CA . GLU A 1 145 ? -3.616 14.769 5.411 1.00 94.81 145 GLU A CA 1
ATOM 1162 C C . GLU A 1 145 ? -4.794 14.510 4.454 1.00 94.81 145 GLU A C 1
ATOM 1164 O O . GLU A 1 145 ? -4.732 14.777 3.252 1.00 94.81 145 GLU A O 1
ATOM 1169 N N . PHE A 1 146 ? -5.923 14.053 5.006 1.00 92.00 146 PHE A N 1
ATOM 1170 C CA . PHE A 1 146 ? -7.177 13.843 4.280 1.00 92.00 146 PHE A CA 1
ATOM 1171 C C . PHE A 1 146 ? -8.341 14.599 4.929 1.00 92.00 146 PHE A C 1
ATOM 1173 O O . PHE A 1 146 ? -8.526 14.582 6.148 1.00 92.00 146 PHE A O 1
ATOM 1180 N N . HIS A 1 147 ? -9.199 15.187 4.092 1.00 86.88 147 HIS A N 1
ATOM 1181 C CA . HIS A 1 147 ? -10.462 15.802 4.505 1.00 86.88 147 HIS A CA 1
ATOM 1182 C C . HIS A 1 147 ? -11.639 14.914 4.076 1.00 86.88 147 HIS A C 1
ATOM 1184 O O . HIS A 1 147 ? -12.026 14.926 2.905 1.00 86.88 147 HIS A O 1
ATOM 1190 N N . LEU A 1 148 ? -12.170 14.130 5.022 1.00 82.75 148 LEU A N 1
ATOM 1191 C CA . LEU A 1 148 ? -13.239 13.138 4.823 1.00 82.75 148 LEU A CA 1
ATOM 1192 C C . LEU A 1 148 ? -14.569 13.555 5.467 1.00 82.75 148 LEU A C 1
ATOM 1194 O O . LEU A 1 148 ? -14.536 14.185 6.550 1.00 82.75 148 LEU A O 1
#

Secondary structure (DSSP, 8-state):
-EEEEEEESHHHHHHHHHHSSPPPHHHHHHH--EEEEEEESSHHHHHHHHHHHHT-TT-S-EEEEEE--TTSSSSS------B--EEE---HHHHHHHHTT-HHHHHHHHHTT-EEE-S-EEE-HHHHHHHHHHHT-----S-EEE--

Sequence (148 aa):
MIKITTIFGEDAVREYEENNELPSEEWLADNGGVVDEKEFETEAEYNAYIAGVNDADGWSDYHIIRHRSEEADTSREENLWLRLGVSVRGSREEIERILNGDTETLRKLLDAGRYGIGGETYVPGSTVEGYNEDHDTEFEEEDVEFHL